Protein AF-A0A2A4NAL4-F1 (afdb_monomer_lite)

Sequence (158 aa):
MKTITISLLFLTVSIGNCQDVITLKNRDEIQAKITEISKHEIRYKKWENLEGAVYVMDKEFVFMIKYQNGTKDVFANQEKTEKAEEKKTQQQTLQEAENKPEPKSVVILDNDMYQQGVKDARKYYKVKPLVLWGTWGSTMLVPPVRYCWFNHSGVYPT

Structure (mmCIF, N/CA/C/O backbone):
data_AF-A0A2A4NAL4-F1
#
_entry.id   AF-A0A2A4NAL4-F1
#
loop_
_atom_site.group_PDB
_atom_site.id
_atom_site.type_symbol
_atom_site.label_atom_id
_atom_site.label_alt_id
_atom_site.label_comp_id
_atom_site.label_asym_id
_atom_site.label_entity_id
_atom_site.label_seq_id
_atom_site.pdbx_PDB_ins_code
_atom_site.Cartn_x
_atom_site.Cartn_y
_atom_site.Cartn_z
_atom_site.occupancy
_atom_site.B_iso_or_equiv
_atom_site.auth_seq_id
_atom_site.auth_comp_id
_atom_site.auth_asym_id
_atom_site.auth_atom_id
_atom_site.pdbx_PDB_model_num
ATOM 1 N N . MET A 1 1 ? 55.480 -3.764 12.268 1.00 54.94 1 MET A N 1
ATOM 2 C CA . MET A 1 1 ? 54.525 -4.386 11.323 1.00 54.94 1 MET A CA 1
ATOM 3 C C . MET A 1 1 ? 53.229 -4.770 12.053 1.00 54.94 1 MET A C 1
ATOM 5 O O . MET A 1 1 ? 52.952 -5.945 12.221 1.00 54.94 1 MET A O 1
ATOM 9 N N . LYS A 1 2 ? 52.466 -3.798 12.578 1.00 56.72 2 LYS A N 1
ATOM 10 C CA . LYS A 1 2 ? 51.226 -4.058 13.354 1.00 56.72 2 LYS A CA 1
ATOM 11 C C . LYS A 1 2 ? 50.016 -3.240 12.875 1.00 56.72 2 LYS A C 1
ATOM 13 O O . LYS A 1 2 ? 48.939 -3.356 13.434 1.00 56.72 2 LYS A O 1
ATOM 18 N N . THR A 1 3 ? 50.186 -2.417 11.842 1.00 56.47 3 THR A N 1
ATOM 19 C CA . THR A 1 3 ? 49.140 -1.525 11.314 1.00 56.47 3 THR A CA 1
ATOM 20 C C . THR A 1 3 ? 48.429 -2.092 10.084 1.00 56.47 3 THR A C 1
ATOM 22 O O . THR A 1 3 ? 47.350 -1.629 9.737 1.00 56.47 3 THR A O 1
ATOM 25 N N . ILE A 1 4 ? 48.988 -3.130 9.452 1.00 63.31 4 ILE A N 1
ATOM 26 C CA . ILE A 1 4 ? 48.433 -3.741 8.231 1.00 63.31 4 ILE A CA 1
ATOM 27 C C . ILE A 1 4 ? 47.234 -4.652 8.556 1.00 63.31 4 ILE A C 1
ATOM 29 O O . ILE A 1 4 ? 46.342 -4.824 7.733 1.00 63.31 4 ILE A O 1
ATOM 33 N N . THR A 1 5 ? 47.142 -5.173 9.782 1.00 61.38 5 THR A N 1
ATOM 34 C CA . THR A 1 5 ? 46.053 -6.070 10.201 1.00 61.38 5 THR A CA 1
ATOM 35 C C . THR A 1 5 ? 44.720 -5.360 10.456 1.00 61.38 5 THR A C 1
ATOM 37 O O . THR A 1 5 ? 43.684 -6.012 10.412 1.00 61.38 5 THR A O 1
ATOM 40 N N . ILE A 1 6 ? 44.706 -4.038 10.668 1.00 61.44 6 ILE A N 1
ATOM 41 C CA . ILE A 1 6 ? 43.465 -3.276 10.923 1.00 61.44 6 ILE A CA 1
ATOM 42 C C . ILE A 1 6 ? 42.744 -2.924 9.606 1.00 61.44 6 ILE A C 1
ATOM 44 O O . ILE A 1 6 ? 41.524 -2.802 9.582 1.00 61.44 6 ILE A O 1
ATOM 48 N N . SER A 1 7 ? 43.475 -2.851 8.487 1.00 57.47 7 SER A N 1
ATOM 49 C CA . SER A 1 7 ? 42.915 -2.541 7.159 1.00 57.47 7 SER A CA 1
ATOM 50 C C . SER A 1 7 ? 42.055 -3.683 6.586 1.00 57.47 7 SER A C 1
ATOM 52 O O . SER A 1 7 ? 41.099 -3.447 5.853 1.00 57.47 7 SER A O 1
ATOM 54 N N . LEU A 1 8 ? 42.334 -4.933 6.973 1.00 59.69 8 LEU A N 1
ATOM 55 C CA . LEU A 1 8 ? 41.620 -6.114 6.469 1.00 59.69 8 LEU A CA 1
ATOM 56 C C . LEU A 1 8 ? 40.264 -6.362 7.164 1.00 59.69 8 LEU A C 1
ATOM 58 O O . LEU A 1 8 ? 39.476 -7.181 6.700 1.00 59.69 8 LEU A O 1
ATOM 62 N N . LEU A 1 9 ? 39.959 -5.642 8.251 1.00 59.72 9 LEU A N 1
ATOM 63 C CA . LEU A 1 9 ? 38.730 -5.834 9.033 1.00 59.72 9 LEU A CA 1
ATOM 64 C C . LEU A 1 9 ? 37.525 -5.031 8.500 1.00 59.72 9 LEU A C 1
ATOM 66 O O . LEU A 1 9 ? 36.404 -5.224 8.959 1.00 59.72 9 LEU A O 1
ATOM 70 N N . PHE A 1 10 ? 37.720 -4.167 7.501 1.00 56.16 10 PHE A N 1
ATOM 71 C CA . PHE A 1 10 ? 36.661 -3.301 6.962 1.00 56.16 10 PHE A CA 1
ATOM 72 C C . PHE A 1 10 ? 35.894 -3.902 5.763 1.00 56.16 10 PHE A C 1
ATOM 74 O O . PHE A 1 10 ? 35.015 -3.254 5.202 1.00 56.16 10 PHE A O 1
ATOM 81 N N . LEU A 1 11 ? 36.209 -5.139 5.351 1.00 60.56 11 LEU A N 1
ATOM 82 C CA . LEU A 1 11 ? 35.755 -5.724 4.078 1.00 60.56 11 LEU A CA 1
ATOM 83 C C . LEU A 1 11 ? 34.571 -6.701 4.195 1.00 60.56 11 LEU A C 1
ATOM 85 O O . LEU A 1 11 ? 34.425 -7.610 3.384 1.00 60.56 11 LEU A O 1
ATOM 89 N N . THR A 1 12 ? 33.709 -6.525 5.193 1.00 62.97 12 THR A N 1
ATOM 90 C CA . THR A 1 12 ? 32.439 -7.267 5.278 1.00 62.97 12 THR A CA 1
ATOM 91 C C . THR A 1 12 ? 31.266 -6.295 5.313 1.00 62.97 12 THR A C 1
ATOM 93 O O . THR A 1 12 ? 30.464 -6.262 6.240 1.00 62.97 12 THR A O 1
ATOM 96 N N . VAL A 1 13 ? 31.163 -5.461 4.275 1.00 65.31 13 VAL A N 1
ATOM 97 C CA . VAL A 1 13 ? 29.914 -4.748 3.992 1.00 65.31 13 VAL A CA 1
ATOM 98 C C . VAL A 1 13 ? 28.908 -5.792 3.523 1.00 65.31 13 VAL A C 1
ATOM 100 O O . VAL A 1 13 ? 28.927 -6.230 2.374 1.00 65.31 13 VAL A O 1
ATOM 103 N N . SER A 1 14 ? 28.052 -6.231 4.442 1.00 64.94 14 SER A N 1
ATOM 104 C CA . SER A 1 14 ? 26.848 -6.988 4.124 1.00 64.94 14 SER A CA 1
ATOM 105 C C . SER A 1 14 ? 26.013 -6.165 3.147 1.00 64.94 14 SER A C 1
ATOM 107 O O . SER A 1 14 ? 25.438 -5.143 3.523 1.00 64.94 14 SER A O 1
ATOM 109 N N . ILE A 1 15 ? 25.962 -6.589 1.884 1.00 67.88 15 ILE A N 1
ATOM 110 C CA . ILE A 1 15 ? 25.092 -5.992 0.870 1.00 67.88 15 ILE A CA 1
ATOM 111 C C . ILE A 1 15 ? 23.664 -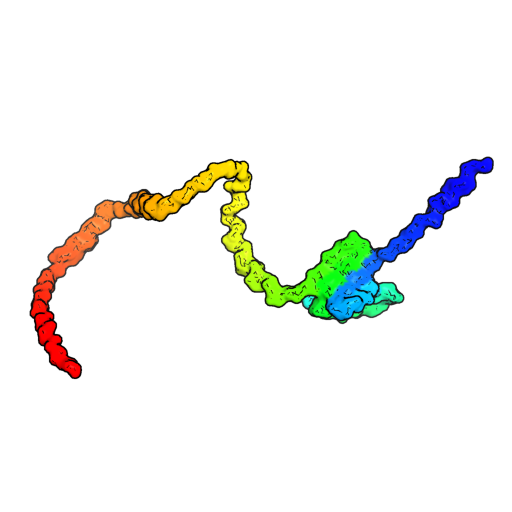6.433 1.208 1.00 67.88 15 ILE A C 1
ATOM 113 O O . ILE A 1 15 ? 23.180 -7.469 0.755 1.00 67.88 15 ILE A O 1
ATOM 117 N N . GLY A 1 16 ? 23.013 -5.686 2.097 1.00 68.25 16 GLY A N 1
ATOM 118 C CA . GLY A 1 16 ? 21.595 -5.849 2.377 1.00 68.25 16 GLY A CA 1
ATOM 119 C C . GLY A 1 16 ? 20.788 -5.342 1.188 1.00 68.25 16 GLY A C 1
ATOM 120 O O . GLY A 1 16 ? 20.872 -4.164 0.849 1.00 68.25 16 GLY A O 1
ATOM 121 N N . ASN A 1 17 ? 20.010 -6.223 0.556 1.00 69.38 17 ASN A N 1
ATOM 122 C CA . ASN A 1 17 ? 19.038 -5.818 -0.457 1.00 69.38 17 ASN A CA 1
ATOM 123 C C . ASN A 1 17 ? 17.975 -4.952 0.216 1.00 69.38 17 ASN A C 1
ATOM 125 O O . ASN A 1 17 ? 17.229 -5.409 1.084 1.00 69.38 17 ASN A O 1
ATOM 129 N N . CYS A 1 18 ? 17.964 -3.684 -0.160 1.00 77.38 18 CYS A N 1
ATOM 130 C CA . CYS A 1 18 ? 17.115 -2.660 0.412 1.00 77.38 18 CYS A CA 1
ATOM 131 C C . CYS A 1 18 ? 16.285 -2.075 -0.737 1.00 77.38 18 CYS A C 1
ATOM 133 O O . CYS A 1 18 ? 16.410 -0.906 -1.082 1.00 77.38 18 CYS A O 1
ATOM 135 N N . GLN A 1 19 ? 15.484 -2.935 -1.364 1.00 90.06 19 GLN A N 1
ATOM 136 C CA . GLN A 1 19 ? 14.476 -2.556 -2.350 1.00 90.06 19 GLN A CA 1
ATOM 137 C C . GLN A 1 19 ? 13.071 -2.758 -1.789 1.00 90.06 19 GLN A C 1
ATOM 139 O O . GLN A 1 19 ? 12.873 -3.546 -0.856 1.00 90.06 19 GLN A O 1
ATOM 144 N N . ASP A 1 20 ? 12.103 -2.067 -2.385 1.00 94.75 20 ASP A N 1
ATOM 145 C CA . ASP A 1 20 ? 10.700 -2.318 -2.098 1.00 94.75 20 ASP A CA 1
ATOM 146 C C . ASP A 1 20 ? 10.255 -3.585 -2.840 1.00 94.75 20 ASP A C 1
ATOM 148 O O . ASP A 1 20 ? 10.704 -3.889 -3.952 1.00 94.75 20 ASP A O 1
ATOM 152 N N . VAL A 1 21 ? 9.355 -4.338 -2.218 1.00 95.50 21 VAL A N 1
ATOM 153 C CA . VAL A 1 21 ? 8.778 -5.555 -2.787 1.00 95.50 21 VAL A CA 1
ATOM 154 C C . VAL A 1 21 ? 7.268 -5.411 -2.784 1.00 95.50 21 VAL A C 1
ATOM 156 O O . VAL A 1 21 ? 6.644 -5.270 -1.731 1.00 95.50 21 VAL A O 1
ATOM 159 N N . ILE A 1 22 ? 6.687 -5.444 -3.977 1.00 96.50 22 ILE A N 1
ATOM 160 C CA . ILE A 1 22 ? 5.243 -5.445 -4.178 1.00 96.50 22 ILE A CA 1
ATOM 161 C C . ILE A 1 22 ? 4.819 -6.903 -4.317 1.00 96.50 22 ILE A C 1
ATOM 163 O O . ILE A 1 22 ? 5.179 -7.565 -5.288 1.00 96.50 22 ILE A O 1
ATOM 167 N N . THR A 1 23 ? 4.063 -7.410 -3.350 1.00 96.00 23 THR A N 1
ATOM 168 C CA . THR A 1 23 ? 3.460 -8.741 -3.412 1.00 96.00 23 THR A CA 1
ATOM 169 C C . THR A 1 23 ? 2.057 -8.617 -3.988 1.00 96.00 23 THR A C 1
ATOM 171 O O . THR A 1 23 ? 1.206 -7.902 -3.452 1.00 96.00 23 THR A O 1
ATOM 174 N N . LEU A 1 24 ? 1.806 -9.328 -5.080 1.00 95.38 24 LEU A N 1
ATOM 175 C CA . LEU A 1 24 ? 0.519 -9.397 -5.758 1.00 95.38 24 LEU A CA 1
ATOM 176 C C . LEU A 1 24 ? -0.404 -10.407 -5.071 1.00 95.38 24 LEU A C 1
ATOM 178 O O . LEU A 1 24 ? 0.046 -11.349 -4.417 1.00 95.38 24 LEU A O 1
ATOM 182 N N . LYS A 1 25 ? -1.716 -10.277 -5.286 1.00 94.00 25 LYS A N 1
ATOM 183 C CA . LYS A 1 25 ? -2.702 -11.272 -4.821 1.00 94.00 25 LYS A CA 1
ATOM 184 C C . LYS A 1 25 ? -2.466 -12.668 -5.411 1.00 94.00 25 LYS A C 1
ATOM 186 O O . LYS A 1 25 ? -2.788 -13.666 -4.772 1.00 94.00 25 LYS A O 1
ATOM 191 N N . ASN A 1 26 ? -1.825 -12.740 -6.577 1.00 94.12 26 ASN A N 1
ATOM 192 C CA . ASN A 1 26 ? -1.430 -13.994 -7.221 1.00 94.12 26 ASN A CA 1
ATOM 193 C C . ASN A 1 26 ? -0.210 -14.669 -6.561 1.00 94.12 26 ASN A C 1
ATOM 195 O O . ASN A 1 26 ? 0.132 -15.783 -6.948 1.00 94.12 26 ASN A O 1
ATOM 199 N N . ARG A 1 27 ? 0.395 -14.038 -5.538 1.00 91.56 27 ARG A N 1
ATOM 200 C CA . ARG A 1 27 ? 1.672 -14.399 -4.883 1.00 91.56 27 ARG A CA 1
ATOM 201 C C . ARG A 1 27 ? 2.928 -14.111 -5.702 1.00 91.56 27 ARG A C 1
ATOM 203 O O . ARG A 1 27 ? 4.020 -14.453 -5.265 1.00 91.56 27 ARG A O 1
ATOM 210 N N . ASP A 1 28 ? 2.779 -13.440 -6.834 1.00 95.50 28 ASP A N 1
ATOM 211 C CA . ASP A 1 28 ? 3.912 -12.916 -7.585 1.00 95.50 28 ASP A CA 1
ATOM 212 C C . ASP A 1 28 ? 4.529 -11.720 -6.848 1.00 95.50 28 ASP A C 1
ATOM 214 O O . ASP A 1 28 ? 3.822 -10.910 -6.241 1.00 95.50 28 ASP A O 1
ATOM 218 N N . GLU A 1 29 ? 5.852 -11.599 -6.908 1.00 94.88 29 GLU A N 1
ATOM 219 C CA . GLU A 1 29 ? 6.599 -10.525 -6.259 1.00 94.88 29 GLU A CA 1
ATOM 220 C C . GLU A 1 29 ? 7.317 -9.670 -7.298 1.00 94.88 29 GLU A C 1
ATOM 222 O O . GLU A 1 29 ? 8.037 -10.172 -8.161 1.00 94.88 29 GLU A O 1
ATOM 227 N N . ILE A 1 30 ? 7.140 -8.356 -7.196 1.00 95.25 30 ILE A N 1
ATOM 228 C CA . ILE A 1 30 ? 7.796 -7.384 -8.062 1.00 95.25 30 ILE A CA 1
ATOM 229 C C . ILE A 1 30 ? 8.763 -6.570 -7.214 1.00 95.25 30 ILE A C 1
ATOM 231 O O . ILE A 1 30 ? 8.356 -5.828 -6.318 1.00 95.25 30 ILE A O 1
ATOM 235 N N . GLN A 1 31 ? 10.052 -6.684 -7.531 1.00 95.12 31 GLN A N 1
ATOM 236 C CA . GLN A 1 31 ? 11.081 -5.821 -6.963 1.00 95.12 31 GLN A CA 1
ATOM 237 C C . GLN A 1 31 ? 11.027 -4.460 -7.650 1.00 95.12 31 GLN A C 1
ATOM 239 O O . GLN A 1 31 ? 11.194 -4.343 -8.871 1.00 95.12 31 GLN A O 1
ATOM 244 N N . ALA A 1 32 ? 10.767 -3.426 -6.865 1.00 95.06 32 ALA A N 1
ATOM 245 C CA . ALA A 1 32 ? 10.483 -2.105 -7.383 1.00 95.06 32 ALA A CA 1
ATOM 246 C C . ALA A 1 32 ? 11.003 -1.007 -6.458 1.00 95.06 32 ALA A C 1
ATOM 248 O O . ALA A 1 32 ? 11.387 -1.238 -5.316 1.00 95.06 32 ALA A O 1
ATOM 249 N N . LYS A 1 33 ? 10.995 0.215 -6.983 1.00 95.00 33 LYS A N 1
ATOM 250 C CA . LYS A 1 33 ? 11.056 1.438 -6.194 1.00 95.00 33 LYS A CA 1
ATOM 251 C C . LYS A 1 33 ? 9.748 2.184 -6.378 1.00 95.00 33 LYS A C 1
ATOM 253 O O . LYS A 1 33 ? 9.400 2.566 -7.502 1.00 95.00 33 LYS A O 1
ATOM 258 N N . ILE A 1 34 ? 9.016 2.371 -5.291 1.00 95.75 34 ILE A N 1
ATOM 259 C CA . ILE A 1 34 ? 7.719 3.042 -5.345 1.00 95.75 34 ILE A CA 1
ATOM 260 C C . ILE A 1 34 ? 7.948 4.548 -5.421 1.00 95.75 34 ILE A C 1
ATOM 262 O O . ILE A 1 34 ? 8.779 5.107 -4.710 1.00 95.75 34 ILE A O 1
ATOM 266 N N . THR A 1 35 ? 7.245 5.201 -6.344 1.00 95.06 35 THR A N 1
ATOM 267 C CA . THR A 1 35 ? 7.329 6.656 -6.531 1.00 95.06 35 THR A CA 1
ATOM 268 C C . THR A 1 35 ? 6.148 7.351 -5.871 1.00 95.06 35 THR A C 1
ATOM 270 O O . THR A 1 35 ? 6.326 8.374 -5.219 1.00 95.06 35 THR A O 1
ATOM 273 N N . GLU A 1 36 ? 4.946 6.793 -6.026 1.00 95.00 36 GLU A N 1
ATOM 274 C CA . GLU A 1 36 ? 3.711 7.395 -5.531 1.00 95.00 36 GLU A CA 1
ATOM 275 C C . GLU A 1 36 ? 2.655 6.318 -5.260 1.00 95.00 36 GLU A C 1
ATOM 277 O O . GLU A 1 36 ? 2.557 5.330 -5.993 1.00 95.00 36 GLU A O 1
ATOM 282 N N . ILE A 1 37 ? 1.850 6.530 -4.217 1.00 95.31 37 ILE A N 1
ATOM 283 C CA . ILE A 1 37 ? 0.699 5.691 -3.876 1.00 95.31 37 ILE A CA 1
ATOM 284 C C . ILE A 1 37 ? -0.530 6.587 -3.829 1.00 95.31 37 ILE A C 1
ATOM 286 O O . ILE A 1 37 ? -0.676 7.421 -2.935 1.00 95.31 37 ILE A O 1
ATOM 290 N N . SER A 1 38 ? -1.423 6.400 -4.791 1.00 94.88 38 SER A N 1
ATOM 291 C CA . SER A 1 38 ? -2.707 7.086 -4.851 1.00 94.88 38 SER A CA 1
ATOM 292 C C . SER A 1 38 ? -3.792 6.235 -4.175 1.00 94.88 38 SER A C 1
ATOM 294 O O . SER A 1 38 ? -3.530 5.186 -3.573 1.00 94.88 38 SER A O 1
ATOM 296 N N . LYS A 1 39 ? -5.051 6.686 -4.234 1.00 91.00 39 LYS A N 1
ATOM 297 C CA . LYS A 1 39 ? -6.180 5.935 -3.658 1.00 91.00 39 LYS A CA 1
ATOM 298 C C . LYS A 1 39 ? -6.393 4.596 -4.369 1.00 91.00 39 LYS A C 1
ATOM 300 O O . LYS A 1 39 ? -6.442 3.573 -3.689 1.00 91.00 39 LYS A O 1
ATOM 305 N N . HIS A 1 40 ? -6.418 4.613 -5.700 1.00 93.06 40 HIS A N 1
ATOM 306 C CA . HIS A 1 40 ? -6.727 3.446 -6.534 1.00 93.06 40 HIS A CA 1
ATOM 307 C C . HIS A 1 40 ? -5.494 2.821 -7.192 1.00 93.06 40 HIS A C 1
ATOM 309 O O . HIS A 1 40 ? -5.474 1.620 -7.429 1.00 93.06 40 HIS A O 1
ATOM 315 N N . GLU A 1 41 ? -4.445 3.608 -7.418 1.00 95.75 41 GLU A N 1
ATOM 316 C CA . GLU A 1 41 ? -3.301 3.225 -8.245 1.00 95.75 41 GLU A CA 1
ATOM 317 C C . GLU A 1 41 ? -1.984 3.367 -7.477 1.00 95.75 41 GLU A C 1
ATOM 319 O O . GLU A 1 41 ? -1.858 4.181 -6.556 1.00 95.75 41 GLU A O 1
ATOM 324 N N . ILE A 1 42 ? -0.984 2.588 -7.877 1.00 96.81 42 ILE A N 1
ATOM 325 C CA . ILE A 1 42 ? 0.384 2.635 -7.366 1.00 96.81 42 ILE A CA 1
ATOM 326 C C . ILE A 1 42 ? 1.329 2.832 -8.547 1.00 96.81 42 ILE A C 1
ATOM 328 O O . ILE A 1 42 ? 1.292 2.087 -9.529 1.00 96.81 42 ILE A O 1
ATOM 332 N N . ARG A 1 43 ? 2.205 3.833 -8.435 1.00 97.38 43 ARG A N 1
ATOM 333 C CA . ARG A 1 43 ? 3.200 4.174 -9.454 1.00 97.38 43 ARG A CA 1
ATOM 334 C C . ARG A 1 43 ? 4.579 3.744 -8.984 1.00 97.38 43 ARG A C 1
ATOM 336 O O . ARG A 1 43 ? 5.047 4.166 -7.922 1.00 97.38 43 ARG A O 1
ATOM 343 N N . TYR A 1 44 ? 5.250 2.921 -9.780 1.00 96.62 44 TYR A N 1
ATOM 344 C CA . TYR A 1 44 ? 6.528 2.324 -9.405 1.00 96.62 44 TYR A CA 1
ATOM 345 C C . TYR A 1 44 ? 7.484 2.199 -10.591 1.00 96.62 44 TYR A C 1
ATOM 347 O O . TYR A 1 44 ? 7.083 2.184 -11.754 1.00 96.62 44 TYR A O 1
ATOM 355 N N . LYS A 1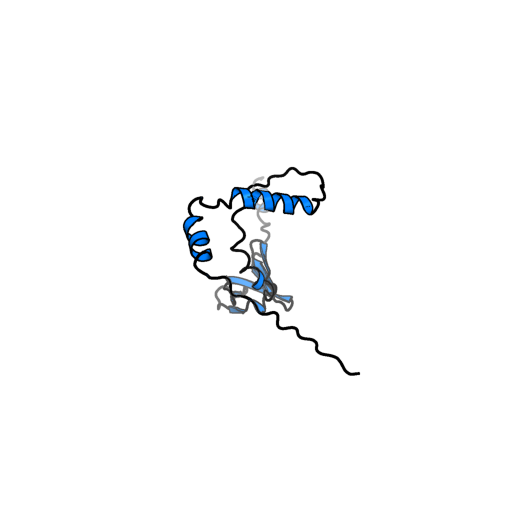 45 ? 8.777 2.079 -10.292 1.00 96.19 45 LYS A N 1
ATOM 356 C CA . LYS A 1 45 ? 9.812 1.720 -11.266 1.00 96.19 45 LYS A CA 1
ATOM 357 C C . LYS A 1 45 ? 10.350 0.331 -10.956 1.00 96.19 45 LYS A C 1
ATOM 359 O O . LYS A 1 45 ? 10.533 -0.006 -9.788 1.00 96.19 45 LYS A O 1
ATOM 364 N N . LYS A 1 46 ? 10.609 -0.477 -11.984 1.00 95.44 46 LYS A N 1
ATOM 365 C CA . LYS A 1 46 ? 11.217 -1.806 -11.807 1.00 95.44 46 LYS A CA 1
ATOM 366 C C . LYS A 1 46 ? 12.646 -1.657 -11.295 1.00 95.44 46 LYS A C 1
ATOM 368 O O . LYS A 1 46 ? 13.375 -0.793 -11.775 1.00 95.44 46 LYS A O 1
ATOM 373 N N . TRP A 1 47 ? 13.053 -2.521 -10.367 1.00 94.12 47 TRP A N 1
ATOM 374 C CA . TRP A 1 47 ? 14.397 -2.473 -9.786 1.00 94.12 47 TRP A CA 1
ATOM 375 C C . TRP A 1 47 ? 15.508 -2.641 -10.833 1.00 94.12 47 TRP A C 1
ATOM 377 O O . TRP A 1 47 ? 16.527 -1.962 -10.773 1.00 94.12 47 TRP A O 1
ATOM 387 N N . GLU A 1 48 ? 15.267 -3.475 -11.846 1.00 92.44 48 GLU A N 1
ATOM 388 C CA . GLU A 1 48 ? 16.190 -3.703 -12.966 1.00 92.44 48 GLU A CA 1
ATOM 389 C C . GLU A 1 48 ? 16.440 -2.448 -13.820 1.00 92.44 48 GLU A C 1
ATOM 391 O O . GLU A 1 48 ? 17.459 -2.366 -14.501 1.00 92.44 48 GLU A O 1
ATOM 396 N N . ASN A 1 49 ? 15.522 -1.470 -13.811 1.00 93.50 49 ASN A N 1
ATOM 397 C CA . ASN A 1 49 ? 15.626 -0.262 -14.627 1.00 93.50 49 ASN A CA 1
ATOM 398 C C . ASN A 1 49 ? 15.017 0.967 -13.926 1.00 93.50 49 ASN A C 1
ATOM 400 O O . ASN A 1 49 ? 13.923 1.429 -14.266 1.00 93.50 49 ASN A O 1
ATOM 404 N N . LEU A 1 50 ? 15.749 1.513 -12.950 1.00 91.38 50 LEU A N 1
ATOM 405 C CA . LEU A 1 50 ? 15.335 2.689 -12.170 1.00 91.38 50 LEU A CA 1
ATOM 406 C C . LEU A 1 50 ? 15.329 4.003 -12.974 1.00 91.38 50 LEU A C 1
ATOM 408 O O . LEU A 1 50 ? 14.580 4.923 -12.640 1.00 91.38 50 LEU A O 1
ATOM 412 N N . GLU A 1 51 ? 16.107 4.089 -14.051 1.00 93.56 51 GLU A N 1
ATOM 413 C CA . GLU A 1 51 ? 16.090 5.226 -14.989 1.00 93.56 51 GLU A CA 1
ATOM 414 C C . GLU A 1 51 ? 15.027 5.061 -16.090 1.00 93.56 51 GLU A C 1
ATOM 416 O O . GLU A 1 51 ? 14.837 5.936 -16.930 1.00 93.56 51 GLU A O 1
ATOM 421 N N . GLY A 1 52 ? 14.295 3.946 -16.075 1.00 92.19 52 GLY A N 1
ATOM 422 C CA . GLY A 1 52 ? 13.274 3.625 -17.057 1.00 92.19 52 GLY A CA 1
ATOM 423 C C . GLY A 1 52 ? 11.917 4.285 -16.812 1.00 92.19 52 GLY A C 1
ATOM 424 O O . GLY A 1 52 ? 11.742 5.191 -15.986 1.00 92.19 52 GLY A O 1
ATOM 425 N N . ALA A 1 53 ? 10.934 3.772 -17.555 1.00 95.06 53 ALA A N 1
ATOM 426 C CA . ALA A 1 53 ? 9.543 4.190 -17.478 1.00 95.06 53 ALA A CA 1
ATOM 427 C C . ALA A 1 53 ? 8.927 3.934 -16.093 1.00 95.06 53 ALA A C 1
ATOM 429 O O . ALA A 1 53 ? 9.289 2.994 -15.380 1.00 95.06 53 ALA A O 1
ATOM 430 N N . VAL A 1 54 ? 7.950 4.772 -15.746 1.00 96.88 54 VAL A N 1
ATOM 431 C CA . VAL A 1 54 ? 7.104 4.587 -14.566 1.00 96.88 54 VAL A CA 1
ATOM 432 C C . VAL A 1 54 ? 5.940 3.685 -14.951 1.00 96.88 54 VAL A C 1
ATOM 434 O O . VAL A 1 54 ? 5.192 3.992 -15.877 1.00 96.88 54 VAL A O 1
ATOM 437 N N . TYR A 1 55 ? 5.796 2.583 -14.228 1.00 96.44 55 TYR A N 1
ATOM 438 C CA . TYR A 1 55 ? 4.685 1.655 -14.361 1.00 96.44 55 TYR A CA 1
ATOM 439 C C . TYR A 1 55 ? 3.567 2.053 -13.402 1.00 96.44 55 TYR A C 1
ATOM 441 O O . TYR A 1 55 ? 3.820 2.603 -12.327 1.00 96.44 55 TYR A O 1
ATOM 449 N N . VAL A 1 56 ? 2.336 1.767 -13.809 1.00 96.88 56 VAL A N 1
ATOM 450 C CA . VAL A 1 56 ? 1.121 2.033 -13.040 1.00 96.88 56 VAL A CA 1
ATOM 451 C C . VAL A 1 56 ? 0.400 0.710 -12.845 1.00 96.88 56 VAL A C 1
ATOM 453 O O . VAL A 1 56 ? 0.322 -0.093 -13.776 1.00 96.88 56 VAL A O 1
ATOM 456 N N . MET A 1 57 ? -0.075 0.467 -11.629 1.00 95.75 57 MET A N 1
ATOM 457 C CA . MET A 1 57 ? -0.815 -0.739 -11.282 1.00 95.75 57 MET A CA 1
ATOM 458 C C . MET A 1 57 ? -1.934 -0.422 -10.304 1.00 95.75 57 MET A C 1
ATOM 460 O O . MET A 1 57 ? -1.733 0.338 -9.355 1.00 95.75 57 MET A O 1
ATOM 464 N N . ASP A 1 58 ? -3.085 -1.058 -10.499 1.00 95.75 58 ASP A N 1
ATOM 465 C CA . ASP A 1 58 ? -4.209 -0.908 -9.587 1.00 95.75 58 ASP A CA 1
ATOM 466 C C . ASP A 1 58 ? -3.919 -1.592 -8.252 1.00 95.75 58 ASP A C 1
ATOM 468 O O . ASP A 1 58 ? -3.451 -2.735 -8.177 1.00 95.75 58 ASP A O 1
ATOM 472 N N . LYS A 1 59 ? -4.269 -0.899 -7.171 1.00 93.81 59 LYS A N 1
ATOM 473 C CA . LYS A 1 59 ? -4.159 -1.391 -5.796 1.00 93.81 59 LYS A CA 1
ATOM 474 C C . LYS A 1 59 ? -4.983 -2.660 -5.576 1.00 93.81 59 LYS A C 1
ATOM 476 O O . LYS A 1 59 ? -4.650 -3.458 -4.709 1.00 93.81 59 LYS A O 1
ATOM 481 N N . GLU A 1 60 ? -6.005 -2.891 -6.397 1.00 92.94 60 GLU A N 1
ATOM 482 C CA . GLU A 1 60 ? -6.821 -4.105 -6.369 1.00 92.94 60 GLU A CA 1
ATOM 483 C C . GLU A 1 60 ? -6.028 -5.383 -6.656 1.00 92.94 60 GLU A C 1
ATOM 485 O O . GLU A 1 60 ? -6.407 -6.443 -6.161 1.00 92.94 60 GLU A O 1
ATOM 490 N N . PHE A 1 61 ? -4.925 -5.318 -7.405 1.00 92.69 61 PHE A N 1
ATOM 491 C CA . PHE A 1 61 ? -4.081 -6.488 -7.682 1.00 92.69 61 PHE A CA 1
ATOM 492 C C . PHE A 1 61 ? -2.967 -6.679 -6.653 1.00 92.69 61 PHE A C 1
ATOM 494 O O . PHE A 1 61 ? -2.377 -7.760 -6.561 1.00 92.69 61 PHE A O 1
ATOM 501 N N . VAL A 1 62 ? -2.692 -5.649 -5.856 1.00 94.88 62 VAL A N 1
ATOM 502 C CA . VAL A 1 62 ? -1.636 -5.655 -4.848 1.00 94.88 62 VAL A CA 1
ATOM 503 C C . VAL A 1 62 ? -2.187 -6.224 -3.545 1.00 94.88 62 VAL A C 1
ATOM 505 O O . VAL A 1 62 ? -3.248 -5.836 -3.070 1.00 94.88 62 VAL A O 1
ATOM 508 N N . PHE A 1 63 ? -1.463 -7.174 -2.960 1.00 94.25 63 PHE A N 1
ATOM 509 C CA . PHE A 1 63 ? -1.779 -7.725 -1.645 1.00 94.25 63 PHE A CA 1
ATOM 510 C C . PHE A 1 63 ? -1.077 -6.939 -0.541 1.00 94.25 63 PHE A C 1
ATOM 512 O O . PHE A 1 63 ? -1.689 -6.557 0.455 1.00 94.25 63 PHE A O 1
ATOM 519 N N . MET A 1 64 ? 0.220 -6.692 -0.716 1.00 94.31 64 MET A N 1
ATOM 520 C CA . MET A 1 64 ? 1.031 -5.989 0.266 1.00 94.31 64 MET A CA 1
ATOM 521 C C . MET A 1 64 ? 2.229 -5.330 -0.405 1.00 94.31 64 MET A C 1
ATOM 523 O O . MET A 1 64 ? 2.794 -5.864 -1.357 1.00 94.31 64 MET A O 1
ATOM 527 N N . ILE A 1 65 ? 2.656 -4.202 0.144 1.00 96.12 65 ILE A N 1
ATOM 528 C CA . ILE A 1 65 ? 3.938 -3.583 -0.166 1.00 96.12 65 ILE A CA 1
ATOM 529 C C . ILE A 1 65 ? 4.835 -3.720 1.054 1.00 96.12 65 ILE A C 1
ATOM 531 O O . ILE A 1 65 ? 4.444 -3.338 2.153 1.00 96.12 65 ILE A O 1
ATOM 535 N N . LYS A 1 66 ? 6.046 -4.241 0.865 1.00 95.00 66 LYS A N 1
ATOM 536 C CA . LYS A 1 66 ? 7.117 -4.206 1.860 1.00 95.00 66 LYS A CA 1
ATOM 537 C C . LYS A 1 66 ? 8.152 -3.182 1.414 1.00 95.00 66 LYS A C 1
ATOM 539 O O . LYS A 1 66 ? 8.803 -3.384 0.395 1.00 95.00 66 LYS A O 1
ATOM 544 N N . TYR A 1 67 ? 8.320 -2.121 2.188 1.00 95.50 67 TYR A N 1
ATOM 545 C CA . TYR A 1 67 ? 9.280 -1.063 1.891 1.00 95.50 67 TYR A CA 1
ATOM 546 C C . TYR A 1 67 ? 10.685 -1.419 2.373 1.00 95.50 67 TYR A C 1
ATOM 548 O O . TYR A 1 67 ? 10.857 -2.249 3.276 1.00 95.50 67 TYR A O 1
ATOM 556 N N . GLN A 1 68 ? 11.699 -0.732 1.842 1.00 91.56 68 GLN A N 1
ATOM 557 C CA . GLN A 1 68 ? 13.084 -0.982 2.253 1.00 91.56 68 GLN A CA 1
ATOM 558 C C . GLN A 1 68 ? 13.359 -0.668 3.738 1.00 91.56 68 GLN A C 1
ATOM 560 O O . GLN A 1 68 ? 14.242 -1.276 4.339 1.00 91.5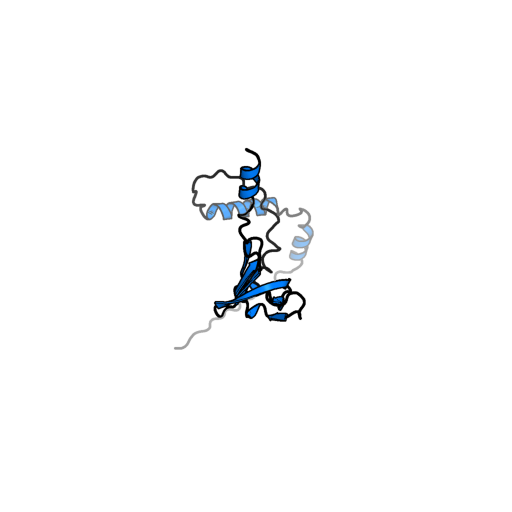6 68 GLN A O 1
ATOM 565 N N . ASN A 1 69 ? 12.576 0.222 4.364 1.00 89.62 69 ASN A N 1
ATOM 566 C CA . ASN A 1 69 ? 12.657 0.507 5.805 1.00 89.62 69 ASN A CA 1
ATOM 567 C C . ASN A 1 69 ? 12.062 -0.610 6.692 1.00 89.62 69 ASN A C 1
ATOM 569 O O . ASN A 1 69 ? 12.142 -0.529 7.915 1.00 89.62 69 ASN A O 1
ATOM 573 N N . GLY A 1 70 ? 11.466 -1.643 6.091 1.00 88.12 70 GLY A N 1
ATOM 574 C CA . GLY A 1 70 ? 10.835 -2.761 6.787 1.00 88.12 70 GLY A CA 1
ATOM 575 C C . GLY A 1 70 ? 9.355 -2.559 7.117 1.00 88.12 70 GLY A C 1
ATOM 576 O O . GLY A 1 70 ? 8.703 -3.530 7.514 1.00 88.12 70 GLY A O 1
ATOM 577 N N . THR A 1 71 ? 8.807 -1.357 6.916 1.00 93.19 71 THR A N 1
ATOM 578 C CA . THR A 1 71 ? 7.369 -1.086 7.036 1.00 93.19 71 THR A CA 1
ATOM 579 C C . THR A 1 71 ? 6.606 -1.845 5.952 1.00 93.19 71 THR A C 1
ATOM 581 O O . THR A 1 71 ? 7.146 -2.148 4.882 1.00 93.19 71 THR A O 1
ATOM 584 N N . LYS A 1 72 ? 5.350 -2.195 6.237 1.00 94.38 72 LYS A N 1
ATOM 585 C CA . LYS A 1 72 ? 4.502 -2.945 5.314 1.00 94.38 72 LYS A CA 1
ATOM 586 C C . LYS A 1 72 ? 3.101 -2.357 5.269 1.00 94.38 72 LYS A C 1
ATOM 588 O O . LYS A 1 72 ? 2.503 -2.172 6.326 1.00 94.38 72 LYS A O 1
ATOM 593 N N . ASP A 1 73 ? 2.578 -2.187 4.063 1.00 93.38 73 ASP A N 1
ATOM 594 C CA . ASP A 1 73 ? 1.195 -1.779 3.826 1.00 93.38 73 ASP A CA 1
ATOM 595 C C . ASP A 1 73 ? 0.427 -2.953 3.237 1.00 93.38 73 ASP A C 1
ATOM 597 O O . ASP A 1 73 ? 0.801 -3.476 2.188 1.00 93.38 73 ASP A O 1
ATOM 601 N N . VAL A 1 74 ? -0.634 -3.386 3.918 1.00 93.50 74 VAL A N 1
ATOM 602 C CA . VAL A 1 74 ? -1.465 -4.519 3.497 1.00 93.50 74 VAL A CA 1
ATOM 603 C C . VAL A 1 74 ? -2.770 -3.992 2.918 1.00 93.50 74 VAL A C 1
ATOM 605 O O . VAL A 1 74 ? -3.548 -3.338 3.612 1.00 93.50 74 VAL A O 1
ATOM 608 N N . PHE A 1 75 ? -3.034 -4.325 1.659 1.00 89.81 75 PHE A N 1
ATOM 609 C CA . PHE A 1 75 ? -4.252 -3.959 0.948 1.00 89.81 75 PHE A CA 1
ATOM 610 C C . PHE A 1 75 ? -5.191 -5.167 0.928 1.00 89.81 75 PHE A C 1
ATOM 612 O O . PHE A 1 75 ? -5.301 -5.911 -0.045 1.00 89.81 75 PHE A O 1
ATOM 619 N N . ALA A 1 76 ? -5.856 -5.405 2.057 1.00 79.88 76 ALA A N 1
ATOM 620 C CA . ALA A 1 76 ? -7.000 -6.310 2.081 1.00 79.88 76 ALA A CA 1
ATOM 621 C C . ALA A 1 76 ? -8.176 -5.641 1.351 1.00 79.88 76 ALA A C 1
ATOM 623 O O . ALA A 1 76 ? -8.315 -4.424 1.438 1.00 79.88 76 ALA A O 1
ATOM 624 N N . ASN A 1 77 ? -9.025 -6.411 0.653 1.00 71.06 77 ASN A N 1
ATOM 625 C CA . ASN A 1 77 ? -10.235 -5.878 0.009 1.00 71.06 77 ASN A CA 1
ATOM 626 C C . ASN A 1 77 ? -11.042 -5.062 1.035 1.00 71.06 77 ASN A C 1
ATOM 628 O O . ASN A 1 77 ? -11.686 -5.624 1.922 1.00 71.06 77 ASN A O 1
ATOM 632 N N . GLN A 1 78 ? -10.999 -3.733 0.914 1.00 59.75 78 GLN A N 1
ATOM 633 C CA . GLN A 1 78 ? -11.692 -2.804 1.807 1.00 59.75 78 GLN A CA 1
ATOM 634 C C . GLN A 1 78 ? -13.191 -2.696 1.501 1.00 59.75 78 GLN A C 1
ATOM 636 O O . GLN A 1 78 ? -13.875 -1.876 2.110 1.00 59.75 78 GLN A O 1
ATOM 641 N N . GLU A 1 79 ? -13.740 -3.599 0.677 1.00 59.03 79 GLU A N 1
ATOM 642 C CA . GLU A 1 79 ? -15.183 -3.739 0.433 1.00 59.03 79 GLU A CA 1
ATOM 643 C C . GLU A 1 79 ? -16.013 -3.865 1.726 1.00 59.03 79 GLU A C 1
ATOM 645 O O . GLU A 1 79 ? -17.229 -3.684 1.704 1.00 59.03 79 GLU A O 1
ATOM 650 N N . LYS A 1 80 ? -15.379 -4.139 2.877 1.00 55.19 80 LYS A N 1
ATOM 651 C CA . LYS A 1 80 ? -16.059 -4.245 4.171 1.00 55.19 80 LYS A CA 1
ATOM 652 C C . LYS A 1 80 ? -15.752 -3.163 5.207 1.00 55.19 80 LYS A C 1
ATOM 654 O O . LYS A 1 80 ? -16.402 -3.181 6.250 1.00 55.19 80 LYS A O 1
ATOM 659 N N . THR A 1 81 ? -14.841 -2.224 4.954 1.00 54.69 81 THR A N 1
ATOM 660 C CA . THR A 1 81 ? -14.418 -1.271 6.003 1.00 54.69 81 THR A CA 1
ATOM 661 C C . THR A 1 81 ? -14.911 0.155 5.761 1.00 54.69 81 THR A C 1
ATOM 663 O O . THR A 1 81 ? -15.136 0.888 6.720 1.00 54.69 81 THR A O 1
ATOM 666 N N . GLU A 1 82 ? -15.250 0.530 4.527 1.00 55.81 82 GLU A N 1
ATOM 667 C CA . GLU A 1 82 ? -15.710 1.899 4.231 1.00 55.81 82 GLU A CA 1
ATOM 668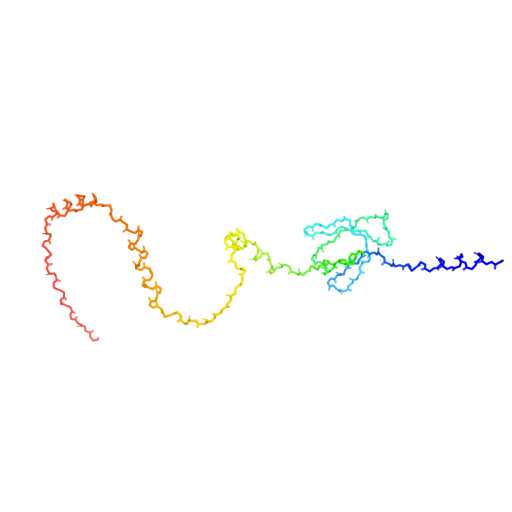 C C . GLU A 1 82 ? -17.177 2.176 4.624 1.00 55.81 82 GLU A C 1
ATOM 670 O O . GLU A 1 82 ? -17.601 3.325 4.665 1.00 55.81 82 GLU A O 1
ATOM 675 N N . LYS A 1 83 ? -17.945 1.160 5.055 1.00 50.84 83 LYS A N 1
ATOM 676 C CA . LYS A 1 83 ? -19.217 1.371 5.786 1.00 50.84 83 LYS A CA 1
ATOM 677 C C . LYS A 1 83 ? -19.052 1.526 7.304 1.00 50.84 83 LYS A C 1
ATOM 679 O O . LYS A 1 83 ? -20.050 1.719 7.998 1.00 50.84 83 LYS A O 1
ATOM 684 N N . ALA A 1 84 ? -17.831 1.439 7.834 1.00 54.56 84 ALA A N 1
ATOM 685 C CA . ALA A 1 84 ? -17.577 1.525 9.273 1.00 54.56 84 ALA A CA 1
ATOM 686 C C . ALA A 1 84 ? -16.999 2.877 9.735 1.00 54.56 84 ALA A C 1
ATOM 688 O O . ALA A 1 84 ? -16.984 3.127 10.941 1.00 54.56 84 ALA A O 1
ATOM 689 N N . GLU A 1 85 ? -16.580 3.767 8.826 1.00 57.19 85 GLU A N 1
ATOM 690 C CA . GLU A 1 85 ? -15.887 5.015 9.205 1.00 57.19 85 GLU A CA 1
ATOM 691 C C . GLU A 1 85 ? -16.694 6.314 9.017 1.00 57.19 85 GLU A C 1
ATOM 693 O O . GLU A 1 85 ? -16.371 7.303 9.665 1.00 57.19 85 GLU A O 1
ATOM 698 N N . GLU A 1 86 ? -17.855 6.303 8.349 1.00 50.28 86 GLU A N 1
ATOM 699 C CA . GLU A 1 86 ? -18.841 7.408 8.445 1.00 50.28 86 GLU A CA 1
ATOM 700 C C . GLU A 1 86 ? -19.793 7.297 9.657 1.00 50.28 86 GLU A C 1
ATOM 702 O O . GLU A 1 86 ? -20.715 8.094 9.823 1.00 50.28 86 GLU A O 1
ATOM 707 N N . LYS A 1 87 ? -19.550 6.350 10.574 1.00 49.47 87 LYS A N 1
ATOM 708 C CA . LYS A 1 87 ? -20.224 6.297 11.887 1.00 49.47 87 LYS A CA 1
ATOM 709 C C . LYS A 1 87 ? -19.324 6.639 13.078 1.00 49.47 87 LYS A C 1
ATOM 711 O O . LYS A 1 87 ? -19.746 6.431 14.213 1.00 49.47 87 LYS A O 1
ATOM 716 N N . LYS A 1 88 ? -18.118 7.185 12.866 1.00 46.47 88 LYS A N 1
ATOM 717 C CA . LYS A 1 88 ? -17.189 7.493 13.974 1.00 46.47 88 LYS A CA 1
ATOM 718 C C . LYS A 1 88 ? -16.939 8.972 14.295 1.00 46.47 88 LYS A C 1
ATOM 720 O O . LYS A 1 88 ? -16.300 9.239 15.305 1.00 46.47 88 LYS A O 1
ATOM 725 N N . THR A 1 89 ? -17.556 9.930 13.599 1.00 45.12 89 THR A N 1
ATOM 726 C CA . THR A 1 89 ? -17.412 11.375 13.925 1.00 45.12 89 THR A CA 1
ATOM 727 C C . THR A 1 89 ? -18.567 11.964 14.758 1.00 45.12 89 THR A C 1
ATOM 729 O O . THR A 1 89 ? -18.772 13.170 14.776 1.00 45.12 89 THR A O 1
ATOM 732 N N . GLN A 1 90 ? -19.315 11.155 15.517 1.00 51.84 90 GLN A N 1
ATOM 733 C CA . GLN A 1 90 ? -20.225 11.679 16.562 1.00 51.84 90 GLN A CA 1
ATOM 734 C C . GLN A 1 90 ? -19.995 11.095 17.965 1.00 51.84 90 GLN A C 1
ATOM 736 O O . GLN A 1 90 ? -20.829 11.285 18.842 1.00 51.84 90 GLN A O 1
ATOM 741 N N . GLN A 1 91 ? -18.879 10.406 18.227 1.00 53.53 91 GLN A N 1
ATOM 742 C CA . GLN A 1 91 ? -18.676 9.749 19.533 1.00 53.53 91 GLN A CA 1
ATOM 743 C C . GLN A 1 91 ? -17.368 10.101 20.254 1.00 53.53 91 GLN A C 1
ATOM 745 O O . GLN A 1 91 ? -16.984 9.414 21.192 1.00 53.53 91 GLN A O 1
ATOM 750 N N . GLN A 1 92 ? -16.713 11.208 19.898 1.00 51.41 92 GLN A N 1
ATOM 751 C CA . GLN A 1 92 ? -15.590 11.750 20.677 1.00 51.41 92 GLN A CA 1
ATOM 752 C C . GLN A 1 92 ? -15.859 13.192 21.118 1.00 51.41 92 GLN A C 1
ATOM 754 O O . GLN A 1 92 ? -15.173 14.146 20.774 1.00 51.41 92 GLN A O 1
ATOM 759 N N . THR A 1 93 ? -16.897 13.346 21.929 1.00 43.50 93 THR A N 1
ATOM 760 C CA . THR A 1 93 ? -16.900 14.277 23.061 1.00 43.50 93 THR A CA 1
ATOM 761 C C . THR A 1 93 ? -17.557 13.494 24.198 1.00 43.50 93 THR A C 1
ATOM 763 O O . THR A 1 93 ? -18.591 12.880 23.962 1.00 43.50 93 THR A O 1
ATOM 766 N N . LEU A 1 94 ? -16.964 13.490 25.398 1.00 54.69 94 LEU A N 1
ATOM 767 C CA . LEU A 1 94 ? -17.362 12.731 26.606 1.00 54.69 94 LEU A CA 1
ATOM 768 C C . LEU A 1 94 ? -16.722 11.345 26.827 1.00 54.69 94 LEU A C 1
ATOM 770 O O . LEU A 1 94 ? -17.385 10.457 27.347 1.00 54.69 94 LEU A O 1
ATOM 774 N N . GLN A 1 95 ? -15.434 11.152 26.537 1.00 49.78 95 GLN A N 1
ATOM 775 C CA . GLN A 1 95 ? -14.656 10.098 27.214 1.00 49.78 95 GLN A CA 1
ATOM 776 C C . GLN A 1 95 ? -13.262 10.607 27.582 1.00 49.78 95 GLN A C 1
ATOM 778 O O . GLN A 1 95 ? -12.244 10.142 27.088 1.00 49.78 95 GLN A O 1
ATOM 783 N N . GLU A 1 96 ? -13.245 11.580 28.485 1.00 52.31 96 GLU A N 1
ATOM 784 C CA . GLU A 1 96 ? -12.118 11.808 29.383 1.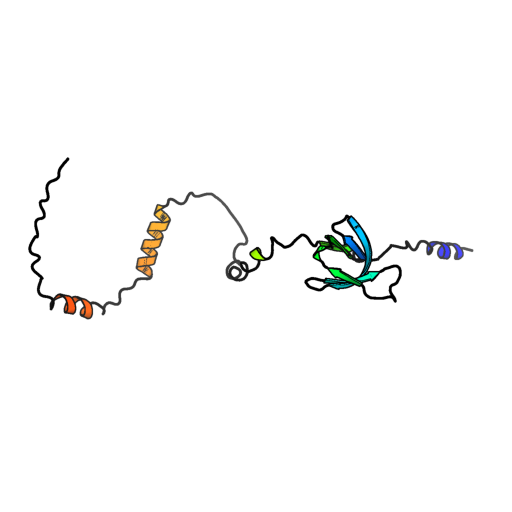00 52.31 96 GLU A CA 1
ATOM 785 C C . GLU A 1 96 ? -12.681 11.911 30.798 1.00 52.31 96 GLU A C 1
ATOM 787 O O . GLU A 1 96 ? -12.969 13.000 31.276 1.00 52.31 96 GLU A O 1
ATOM 792 N N . ALA A 1 97 ? -12.965 10.762 31.414 1.00 49.97 97 ALA A N 1
ATOM 793 C CA . ALA A 1 97 ? -13.114 10.614 32.866 1.00 49.97 97 ALA A CA 1
ATOM 794 C C . ALA A 1 97 ? -13.350 9.140 33.236 1.00 49.97 97 ALA A C 1
ATOM 796 O O . ALA A 1 97 ? -14.309 8.810 33.922 1.00 49.97 97 ALA A O 1
ATOM 797 N N . GLU A 1 98 ? -12.488 8.229 32.789 1.00 47.59 98 GLU A N 1
ATOM 798 C CA . GLU A 1 98 ? -12.419 6.915 33.432 1.00 47.59 98 GLU A CA 1
ATOM 799 C C . GLU A 1 98 ? -10.971 6.425 33.461 1.00 47.59 98 GLU A C 1
ATOM 801 O O . GLU A 1 98 ? -10.545 5.578 32.684 1.00 47.59 98 GLU A O 1
ATOM 806 N N . ASN A 1 99 ? -10.188 6.987 34.386 1.00 50.59 99 ASN A N 1
ATOM 807 C CA . ASN A 1 99 ? -9.116 6.215 34.995 1.00 50.59 99 ASN A CA 1
ATOM 808 C C . ASN A 1 99 ? -9.721 5.532 36.235 1.00 50.59 99 ASN A C 1
ATOM 810 O O . ASN A 1 99 ? -10.080 6.184 37.213 1.00 50.59 99 ASN A O 1
ATOM 814 N N . LYS A 1 100 ? -9.918 4.223 36.078 1.00 54.12 100 LYS A N 1
ATOM 815 C CA . LYS A 1 100 ? -10.369 3.159 36.995 1.00 54.12 100 LYS A CA 1
ATOM 816 C C . LYS A 1 100 ? -10.009 3.392 38.493 1.00 54.12 100 LYS A C 1
ATOM 818 O O . LYS A 1 100 ? -8.908 3.869 38.764 1.00 54.12 100 LYS A O 1
ATOM 823 N N . PRO A 1 101 ? -10.875 3.032 39.481 1.00 44.81 101 PRO A N 1
ATOM 824 C CA . PRO A 1 101 ? -11.028 1.637 39.938 1.00 44.81 101 PRO A CA 1
ATOM 825 C C . PRO A 1 101 ? -12.472 1.133 40.172 1.00 44.81 101 PRO A C 1
ATOM 827 O O . PRO A 1 101 ? -13.252 1.726 40.907 1.00 44.81 101 PRO A O 1
ATOM 830 N N . GLU A 1 102 ? -12.772 -0.043 39.604 1.00 61.00 102 GLU A N 1
ATOM 831 C CA . GLU A 1 102 ? -13.834 -0.997 40.010 1.00 61.00 102 GLU A CA 1
ATOM 832 C C . GLU A 1 102 ? -13.707 -1.366 41.513 1.00 61.00 102 GLU A C 1
ATOM 834 O O . GLU A 1 102 ? -12.566 -1.350 41.988 1.00 61.00 102 GLU A O 1
ATOM 839 N N . PRO A 1 103 ? -14.757 -1.809 42.269 1.00 57.88 103 PRO A N 1
ATOM 840 C CA . PRO A 1 103 ? -15.583 -2.964 41.865 1.00 57.88 103 PRO A CA 1
ATOM 841 C C . PRO A 1 103 ? -17.010 -3.129 42.472 1.00 57.88 103 PRO A C 1
ATOM 843 O O . PRO A 1 103 ? -17.403 -2.473 43.430 1.00 57.88 103 PRO A O 1
ATOM 846 N N . LYS A 1 104 ? -17.685 -4.186 41.983 1.00 39.22 104 LYS A N 1
ATOM 847 C CA . LYS A 1 104 ? -18.788 -4.983 42.581 1.00 39.22 104 LYS A CA 1
ATOM 848 C C . LYS A 1 104 ? -20.212 -4.676 42.102 1.00 39.22 104 LYS A C 1
ATOM 850 O O . LYS A 1 104 ? -20.927 -3.849 42.649 1.00 39.22 104 LYS A O 1
ATOM 855 N N . SER A 1 105 ? -20.597 -5.479 41.108 1.00 58.47 105 SER A N 1
ATOM 856 C CA . SER A 1 105 ? -21.924 -6.055 40.851 1.00 58.47 105 SER A CA 1
ATOM 857 C C . SER A 1 105 ? -23.048 -5.620 41.798 1.00 58.47 105 SER A C 1
ATOM 859 O O . SER A 1 105 ? -23.191 -6.175 42.890 1.00 58.47 105 SER A O 1
ATOM 861 N N . VAL A 1 106 ? -23.920 -4.728 41.338 1.00 51.72 106 VAL A N 1
ATOM 862 C CA . VAL A 1 106 ? -25.271 -4.624 41.889 1.00 51.72 106 VAL A CA 1
ATOM 863 C C . VAL A 1 106 ? -26.236 -4.640 40.719 1.00 51.72 106 VAL A C 1
ATOM 865 O O . VAL A 1 106 ? -26.236 -3.754 39.870 1.00 51.72 106 VAL A O 1
ATOM 868 N N . VAL A 1 107 ? -27.005 -5.721 40.660 1.00 56.12 107 VAL A N 1
ATOM 869 C CA . VAL A 1 107 ? -28.184 -5.882 39.815 1.00 56.12 107 VAL A CA 1
ATOM 870 C C . VAL A 1 107 ? -29.114 -4.708 40.124 1.00 56.12 107 VAL A C 1
ATOM 872 O O . VAL A 1 107 ? -29.668 -4.647 41.219 1.00 56.12 107 VAL A O 1
ATOM 875 N N . ILE A 1 108 ? -29.224 -3.742 39.210 1.00 52.41 108 ILE A N 1
ATOM 876 C CA . ILE A 1 108 ? -30.112 -2.592 39.404 1.00 52.41 108 ILE A CA 1
ATOM 877 C C . ILE A 1 108 ? -31.535 -3.078 39.133 1.00 52.41 108 ILE A C 1
ATOM 879 O O . ILE A 1 108 ? -31.868 -3.485 38.024 1.00 52.41 108 ILE A O 1
ATOM 883 N N . LEU A 1 109 ? -32.341 -3.093 40.191 1.00 61.19 109 LEU A N 1
ATOM 884 C CA . LEU A 1 109 ? -33.761 -3.414 40.167 1.00 61.19 109 LEU A CA 1
ATOM 885 C C . LEU A 1 109 ? -34.465 -2.374 39.276 1.00 61.19 109 LEU A C 1
ATOM 887 O O . LEU A 1 109 ? -34.313 -1.179 39.523 1.00 61.19 109 LEU A O 1
ATOM 891 N N . ASP A 1 110 ? -35.256 -2.801 38.283 1.00 58.94 110 ASP A N 1
ATOM 892 C CA . ASP A 1 110 ? -35.946 -1.929 37.302 1.00 58.94 110 ASP A CA 1
ATOM 893 C C . ASP A 1 110 ? -36.693 -0.728 37.924 1.00 58.94 110 ASP A C 1
ATOM 895 O O . ASP A 1 110 ? -36.896 0.312 37.291 1.00 58.94 110 ASP A O 1
ATOM 899 N N . ASN A 1 111 ? -37.070 -0.843 39.200 1.00 61.91 111 ASN A N 1
ATOM 900 C CA . ASN A 1 111 ? -37.712 0.214 39.970 1.00 61.91 111 ASN A CA 1
ATOM 901 C C . ASN A 1 111 ? -36.846 1.470 40.161 1.00 61.91 111 ASN A C 1
ATOM 903 O O . ASN A 1 111 ? -37.404 2.567 40.197 1.00 61.91 111 ASN A O 1
ATOM 907 N N . ASP A 1 112 ? -35.520 1.365 40.249 1.00 71.50 112 ASP A N 1
ATOM 908 C CA . ASP A 1 112 ? -34.666 2.519 40.571 1.00 71.50 112 ASP A CA 1
ATOM 909 C C . ASP A 1 112 ? -34.651 3.551 39.436 1.00 71.50 112 ASP A C 1
ATOM 911 O O . ASP A 1 112 ? -34.729 4.760 39.678 1.00 71.50 112 ASP A O 1
ATOM 915 N N . MET A 1 113 ? -34.678 3.075 38.189 1.00 67.81 113 MET A N 1
ATOM 916 C CA . MET A 1 113 ? -34.717 3.923 36.998 1.00 67.81 113 MET A CA 1
ATOM 917 C C . MET A 1 113 ? -36.059 4.659 36.868 1.00 67.81 113 MET A C 1
ATOM 919 O O . MET A 1 113 ? -36.093 5.846 36.533 1.00 67.81 113 MET A O 1
ATOM 923 N N . TYR A 1 114 ? -37.168 3.995 37.214 1.00 79.00 114 TYR A N 1
ATOM 924 C CA . TYR A 1 114 ? -38.492 4.620 37.235 1.00 79.00 114 TYR A CA 1
ATOM 925 C C . TYR A 1 114 ? -38.581 5.717 38.306 1.00 79.00 114 TYR A C 1
ATOM 927 O O . TYR A 1 114 ? -39.038 6.831 38.036 1.00 79.00 114 TYR A O 1
ATOM 935 N N . GLN A 1 115 ? -38.081 5.444 39.516 1.00 81.75 115 GLN A N 1
ATOM 936 C CA . GLN A 1 115 ? -38.083 6.426 40.604 1.00 81.75 115 GLN A CA 1
ATOM 937 C C . GLN A 1 115 ? -37.179 7.628 40.304 1.00 81.75 115 GLN A C 1
ATOM 939 O O . GLN A 1 115 ? -37.505 8.760 40.678 1.00 81.75 115 GLN A O 1
ATOM 944 N N . GLN A 1 116 ? -36.061 7.406 39.612 1.00 85.44 116 GLN A N 1
ATOM 945 C CA . GLN A 1 116 ? -35.178 8.475 39.163 1.00 85.44 116 GLN A CA 1
ATOM 946 C C . GLN A 1 116 ? -35.857 9.361 38.110 1.00 85.44 116 GLN A C 1
ATOM 948 O O . GLN A 1 116 ? -35.872 10.583 38.270 1.00 85.44 116 GLN A O 1
ATOM 953 N N . GLY A 1 117 ? -36.542 8.762 37.130 1.00 84.44 117 GLY A N 1
ATOM 954 C CA . GLY A 1 117 ? -37.309 9.501 36.124 1.00 84.44 117 GLY A CA 1
ATOM 955 C C . GLY A 1 117 ? -38.394 10.405 36.725 1.00 84.44 117 GLY A C 1
ATOM 956 O O . GLY A 1 117 ? -38.533 11.564 36.331 1.00 84.44 117 GLY A O 1
ATOM 957 N N . VAL A 1 118 ? -39.120 9.931 37.746 1.00 83.06 118 VAL A N 1
ATOM 958 C CA . VAL A 1 118 ? -40.147 10.734 38.442 1.00 83.06 118 VAL A CA 1
ATOM 959 C C . VAL A 1 118 ? -39.533 11.921 39.199 1.00 83.06 118 VAL A C 1
ATOM 961 O O . VAL A 1 118 ? -40.109 13.016 39.229 1.00 83.06 118 VAL A O 1
ATOM 964 N N . LYS A 1 119 ? -38.364 11.731 39.825 1.00 86.19 119 LYS A N 1
ATOM 965 C CA . LYS A 1 119 ? -37.652 12.805 40.539 1.00 86.19 119 LYS A CA 1
ATOM 966 C C . LYS A 1 119 ? -37.154 13.879 39.575 1.00 86.19 119 LYS A C 1
ATOM 968 O O . LYS A 1 119 ? -37.347 15.065 39.853 1.00 86.19 119 LYS A O 1
ATOM 973 N N . ASP A 1 120 ? -36.597 13.475 38.438 1.00 85.94 120 ASP A N 1
ATOM 974 C CA . ASP A 1 120 ? -36.125 14.403 37.413 1.00 85.94 120 ASP A CA 1
ATOM 975 C C . ASP A 1 120 ? -37.286 15.181 36.786 1.00 85.94 120 ASP A C 1
ATOM 977 O O . ASP A 1 120 ? -37.231 16.411 36.716 1.00 85.94 120 ASP A O 1
ATOM 981 N N . ALA A 1 121 ? -38.400 14.521 36.456 1.00 83.12 121 ALA A N 1
ATOM 982 C CA . ALA A 1 121 ? -39.586 15.200 35.931 1.00 83.12 121 ALA A CA 1
ATOM 983 C C . ALA A 1 121 ? -40.084 16.309 36.876 1.00 83.12 121 ALA A C 1
ATOM 985 O O . ALA A 1 121 ? -40.345 17.426 36.431 1.00 83.12 121 ALA A O 1
ATOM 986 N N . ARG A 1 122 ? -40.135 16.059 38.194 1.00 80.50 122 ARG A N 1
ATOM 987 C CA . ARG A 1 122 ? -40.506 17.099 39.174 1.00 80.50 122 ARG A CA 1
ATOM 988 C C . ARG A 1 122 ? -39.494 18.237 39.270 1.00 80.50 122 ARG A C 1
ATOM 990 O O . ARG A 1 122 ? -39.885 19.373 39.529 1.00 80.50 122 ARG A O 1
ATOM 997 N N . LYS A 1 123 ? -38.203 17.952 39.092 1.00 82.69 123 LYS A N 1
ATOM 998 C CA . LYS A 1 123 ? -37.138 18.957 39.180 1.00 82.69 123 LYS A CA 1
ATOM 999 C C . LYS A 1 123 ? -37.157 19.916 37.987 1.00 82.69 123 LYS A C 1
ATOM 1001 O O . LYS A 1 123 ? -36.945 21.117 38.175 1.00 82.69 123 LYS A O 1
ATOM 1006 N N . TYR A 1 124 ? -37.422 19.399 36.786 1.00 75.12 124 TYR A N 1
ATOM 1007 C CA . TYR A 1 124 ? -37.325 20.159 35.536 1.00 75.12 124 TYR A CA 1
ATOM 1008 C C . TYR A 1 124 ? -38.673 20.679 35.014 1.00 75.12 124 TYR A C 1
ATOM 1010 O O . TYR A 1 124 ? -38.704 21.718 34.353 1.00 75.12 124 TYR A O 1
ATOM 1018 N N . TYR A 1 125 ? -39.797 20.046 35.360 1.00 74.12 125 TYR A N 1
ATOM 1019 C CA . TYR A 1 125 ? -41.128 20.504 34.959 1.00 74.12 125 TYR A CA 1
ATOM 1020 C C . TYR A 1 125 ? -41.716 21.478 35.991 1.00 74.12 125 TYR A C 1
ATOM 1022 O O . TYR A 1 125 ? -42.528 21.122 36.845 1.00 74.12 125 TYR A O 1
ATOM 1030 N N . LYS A 1 126 ? -41.297 22.746 35.925 1.00 68.06 126 LYS A N 1
ATOM 1031 C CA . LYS A 1 126 ? -41.919 23.831 36.699 1.00 68.06 126 LYS A CA 1
ATOM 1032 C C . LYS A 1 126 ? -43.085 24.418 35.909 1.00 68.06 126 LYS A C 1
ATOM 1034 O O . LYS A 1 126 ? -42.882 25.158 34.947 1.00 68.06 126 LYS A O 1
ATOM 1039 N N . VAL A 1 127 ? -44.311 24.129 36.335 1.00 59.00 127 VAL A N 1
ATOM 1040 C CA . VAL A 1 127 ? -45.490 24.864 35.862 1.00 59.00 127 VAL A CA 1
ATOM 1041 C C . VAL A 1 127 ? -45.364 26.332 36.281 1.00 59.00 127 VAL A C 1
ATOM 1043 O O . VAL A 1 127 ? -45.199 26.644 37.460 1.00 59.00 127 VAL A O 1
ATOM 1046 N N . LYS A 1 128 ? -45.400 27.258 35.316 1.00 59.22 128 LYS A N 1
ATOM 1047 C CA . LYS A 1 128 ? -45.459 28.696 35.613 1.00 59.22 128 LYS A CA 1
ATOM 1048 C C . LYS A 1 128 ? -46.815 28.973 36.289 1.00 59.22 128 LYS A C 1
ATOM 1050 O O . LYS A 1 128 ? -47.835 28.627 35.691 1.00 59.22 128 LYS A O 1
ATOM 1055 N N . PRO A 1 129 ? -46.877 29.618 37.470 1.00 57.53 129 PRO A N 1
ATOM 1056 C CA . PRO A 1 129 ? -48.133 29.797 38.217 1.00 57.53 129 PRO A CA 1
ATOM 1057 C C . PRO A 1 129 ? -49.195 30.630 37.474 1.00 57.53 129 PRO A C 1
ATOM 1059 O O . PRO A 1 129 ? -50.359 30.634 37.854 1.00 57.53 129 PRO A O 1
ATOM 1062 N N . LEU A 1 130 ? -48.819 31.314 36.390 1.00 55.66 130 LEU A N 1
ATOM 1063 C CA . LEU A 1 130 ? -49.686 32.218 35.631 1.00 55.66 130 LEU A CA 1
ATOM 1064 C C . LEU A 1 130 ? -50.417 31.579 34.435 1.00 55.66 130 LEU A C 1
ATOM 1066 O O . LEU A 1 130 ? -51.189 32.266 33.776 1.00 55.66 130 LEU A O 1
ATOM 1070 N N . VAL A 1 131 ? -50.258 30.275 34.174 1.00 56.06 131 VAL A N 1
ATOM 1071 C CA . VAL A 1 131 ? -51.015 29.553 33.118 1.00 56.06 131 VAL A CA 1
ATOM 1072 C C . VAL A 1 131 ? -52.384 29.055 33.630 1.00 56.06 131 VAL A C 1
ATOM 1074 O O . VAL A 1 131 ? -53.028 28.225 33.003 1.00 56.06 131 VAL A O 1
ATOM 1077 N N . LEU A 1 132 ? -52.871 29.556 34.773 1.00 53.62 132 LEU A N 1
ATOM 1078 C CA . LEU A 1 132 ? -54.192 29.179 35.299 1.00 53.62 132 LEU A CA 1
ATOM 1079 C C . LEU A 1 132 ? -55.359 30.002 34.726 1.00 53.62 132 LEU A C 1
ATOM 1081 O O . LEU A 1 132 ? -56.471 29.487 34.645 1.00 53.62 132 LEU A O 1
ATOM 1085 N N . TRP A 1 133 ? -55.135 31.245 34.290 1.00 47.81 133 TRP A N 1
ATOM 1086 C CA . TRP A 1 133 ? -56.229 32.112 33.821 1.00 47.81 133 TRP A CA 1
ATOM 1087 C C . TRP A 1 133 ? -56.683 31.809 32.387 1.00 47.81 133 TRP A C 1
ATOM 1089 O O . TRP A 1 133 ? -57.839 32.049 32.050 1.00 47.81 133 TRP A O 1
ATOM 1099 N N . GLY A 1 134 ? -55.807 31.242 31.551 1.00 57.0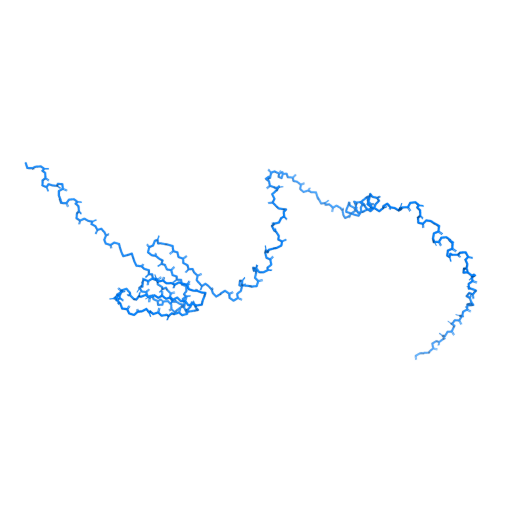3 134 GLY A N 1
ATOM 1100 C CA . GLY A 1 134 ? -56.140 30.912 30.160 1.00 57.03 134 GLY A CA 1
ATOM 1101 C C . GLY A 1 134 ? -57.021 29.669 30.027 1.00 57.03 134 GLY A C 1
ATOM 1102 O O . GLY A 1 134 ? -57.952 29.648 29.227 1.00 57.03 134 GLY A O 1
ATOM 1103 N N . THR A 1 135 ? -56.763 28.642 30.842 1.00 58.16 135 THR A N 1
ATOM 1104 C CA . THR A 1 135 ? -57.443 27.346 30.713 1.00 58.16 135 THR A CA 1
ATOM 1105 C C . THR A 1 135 ? -58.777 27.311 31.454 1.00 58.16 135 THR A C 1
ATOM 1107 O O . THR A 1 135 ? -59.741 26.791 30.911 1.00 58.16 135 THR A O 1
ATOM 1110 N N . TRP A 1 136 ? -58.890 27.905 32.649 1.00 51.38 136 TRP A N 1
ATOM 1111 C CA . TRP A 1 136 ? -60.164 27.925 33.388 1.00 51.38 136 TRP A CA 1
ATOM 1112 C C . TRP A 1 136 ? -61.225 28.825 32.729 1.00 51.38 136 TRP A C 1
ATOM 1114 O O . TRP A 1 136 ? -62.405 28.476 32.736 1.00 51.38 136 TRP A O 1
ATOM 1124 N N . GLY A 1 137 ? -60.822 29.940 32.104 1.00 50.22 137 GLY A N 1
ATOM 1125 C CA . GLY A 1 137 ? -61.740 30.827 31.375 1.00 50.22 137 GLY A CA 1
ATOM 1126 C C . GLY A 1 137 ? -62.344 30.184 30.122 1.00 50.22 137 GLY A C 1
ATOM 1127 O O . GLY A 1 137 ? -63.517 30.398 29.820 1.00 50.22 137 GLY A O 1
ATOM 1128 N N . SER A 1 138 ? -61.578 29.333 29.430 1.00 53.53 138 SER A N 1
ATOM 1129 C CA . SER A 1 138 ? -62.060 28.611 28.246 1.00 53.53 138 SER A CA 1
ATOM 1130 C C . SER A 1 138 ? -63.071 27.509 28.584 1.00 53.53 138 SER A C 1
ATOM 1132 O O . SER A 1 138 ? -63.891 27.171 27.733 1.00 53.53 138 SER A O 1
ATOM 1134 N N . THR A 1 139 ? -63.046 26.947 29.797 1.00 59.56 139 THR A N 1
ATOM 1135 C CA . THR A 1 139 ? -63.934 25.833 30.179 1.00 59.56 139 THR A CA 1
ATOM 1136 C C . THR A 1 139 ? -65.302 26.299 30.690 1.00 59.56 139 THR A C 1
ATOM 1138 O O . THR A 1 139 ? -66.249 25.523 30.649 1.00 59.56 139 THR A O 1
ATOM 1141 N N . MET A 1 140 ? -65.451 27.553 31.141 1.00 57.72 140 MET A N 1
ATOM 1142 C CA . MET A 1 140 ? -66.744 28.072 31.628 1.00 57.72 140 MET A CA 1
ATOM 1143 C C . MET A 1 140 ? -67.692 28.564 30.520 1.00 57.72 140 MET A C 1
ATOM 1145 O O . MET A 1 140 ? -68.893 28.654 30.757 1.00 57.72 140 MET A O 1
ATOM 1149 N N . LEU A 1 141 ? -67.186 28.871 29.319 1.00 56.12 141 LEU A N 1
ATOM 1150 C CA . LEU A 1 141 ? -68.003 29.358 28.193 1.00 56.12 141 LEU A CA 1
ATOM 1151 C C . LEU A 1 141 ? -68.515 28.249 27.267 1.00 56.12 141 LEU A C 1
ATOM 1153 O O . LEU A 1 141 ? -69.287 28.531 26.351 1.00 56.12 141 LEU A O 1
ATOM 1157 N N . VAL A 1 142 ? -68.116 26.998 27.496 1.00 55.28 142 VAL A N 1
ATOM 1158 C CA . VAL A 1 142 ? -68.653 25.856 26.755 1.00 55.28 142 VAL A CA 1
ATOM 1159 C C . VAL A 1 142 ? -69.831 25.297 27.554 1.00 55.28 142 VAL A C 1
ATOM 1161 O O . VAL A 1 142 ? -69.604 24.646 28.577 1.00 55.28 142 VAL A O 1
ATOM 1164 N N . PRO A 1 143 ? -71.093 25.544 27.151 1.00 49.16 143 PRO A N 1
ATOM 1165 C CA . PRO A 1 143 ? -72.223 24.905 27.807 1.00 49.16 143 PRO A CA 1
ATOM 1166 C C . PRO A 1 143 ? -72.069 23.379 27.694 1.00 49.16 143 PRO A C 1
ATOM 1168 O O . PRO A 1 143 ? -71.644 22.886 26.643 1.00 49.16 143 PRO A O 1
ATOM 1171 N N . PRO A 1 144 ? -72.395 22.608 28.746 1.00 58.28 144 PRO A N 1
ATOM 1172 C CA . PRO A 1 144 ? -72.271 21.160 28.702 1.00 58.28 144 PRO A CA 1
ATOM 1173 C C . PRO A 1 144 ? -73.173 20.607 27.595 1.00 58.28 144 PRO A C 1
ATOM 1175 O O . PRO A 1 144 ? -74.401 20.683 27.672 1.00 58.28 144 PRO A O 1
ATOM 1178 N N . VAL A 1 145 ? -72.560 20.042 26.553 1.00 59.00 145 VAL A N 1
ATOM 1179 C CA . VAL A 1 145 ? -73.272 19.272 25.533 1.00 59.00 145 VAL A CA 1
ATOM 1180 C C . VAL A 1 145 ? -73.877 18.057 26.238 1.00 59.00 145 VAL A C 1
ATOM 1182 O O . VAL A 1 145 ? -73.163 17.165 26.696 1.00 59.00 145 VAL A O 1
ATOM 1185 N N . ARG A 1 146 ? -75.208 18.040 26.371 1.00 45.00 146 ARG A N 1
ATOM 1186 C CA . ARG A 1 146 ? -75.974 16.861 26.793 1.00 45.00 146 ARG A CA 1
ATOM 1187 C C . ARG A 1 146 ? -75.743 15.763 25.753 1.00 45.00 146 ARG A C 1
ATOM 1189 O O . ARG A 1 146 ? -76.348 15.787 24.686 1.00 45.00 146 ARG A O 1
ATOM 1196 N N . TYR A 1 147 ? -74.879 14.802 26.056 1.00 52.75 147 TYR A N 1
ATOM 1197 C CA . TYR A 1 147 ? -74.786 13.579 25.268 1.00 52.75 147 TYR A CA 1
ATOM 1198 C C . TYR A 1 147 ? -76.054 12.745 25.504 1.00 52.75 147 TYR A C 1
ATOM 1200 O O . TYR A 1 147 ? -76.253 12.181 26.581 1.00 52.75 147 TYR A O 1
ATOM 1208 N N . CYS A 1 148 ? -76.934 12.696 24.501 1.00 45.34 148 CYS A N 1
ATOM 1209 C CA . CYS A 1 148 ? -77.968 11.671 24.403 1.00 45.34 148 CYS A CA 1
ATOM 1210 C C . CYS A 1 148 ? -77.283 10.306 24.276 1.00 45.34 148 CYS A C 1
ATOM 1212 O O . CYS A 1 148 ? -76.480 10.087 23.371 1.00 45.34 148 CYS A O 1
ATOM 1214 N N . TRP A 1 149 ? -77.607 9.391 25.185 1.00 38.56 149 TRP A N 1
ATOM 1215 C CA . TRP A 1 149 ? -77.196 7.995 25.117 1.00 38.56 149 TRP A CA 1
ATOM 1216 C C . TRP A 1 149 ? -77.814 7.341 23.875 1.00 38.56 149 TRP A C 1
ATOM 1218 O O . TRP A 1 149 ? -79.022 7.111 23.834 1.00 38.56 149 TRP A O 1
ATOM 1228 N N . PHE A 1 150 ? -77.001 7.039 22.861 1.00 43.19 150 PHE A N 1
ATOM 1229 C CA . PHE A 1 150 ? -77.415 6.186 21.748 1.00 43.19 150 PHE A CA 1
ATOM 1230 C C . PHE A 1 150 ? -77.118 4.731 22.125 1.00 43.19 150 PHE A C 1
ATOM 1232 O O . PHE A 1 150 ? -75.982 4.266 22.084 1.00 43.19 150 PHE A O 1
ATOM 1239 N N . ASN A 1 151 ? -78.164 4.050 22.584 1.00 42.78 151 ASN A N 1
ATOM 1240 C CA . ASN A 1 151 ? -78.174 2.649 22.980 1.00 42.78 151 ASN A CA 1
ATOM 1241 C C . ASN A 1 151 ? -78.109 1.773 21.715 1.00 42.78 151 ASN A C 1
ATOM 1243 O O . ASN A 1 151 ? -79.075 1.737 20.955 1.00 42.78 151 ASN A O 1
ATOM 1247 N N . HIS A 1 152 ? -76.987 1.097 21.456 1.00 45.69 152 HIS A N 1
ATOM 1248 C CA . HIS A 1 152 ? -76.877 0.159 20.334 1.00 45.69 152 HIS A CA 1
ATOM 1249 C C . HIS A 1 152 ? -76.979 -1.277 20.856 1.00 45.69 152 HIS A C 1
ATOM 1251 O O . HIS A 1 152 ? -75.999 -1.880 21.283 1.00 45.69 152 HIS A O 1
ATOM 1257 N N . SER A 1 153 ? -78.203 -1.805 20.851 1.00 48.78 153 SER A N 1
ATOM 1258 C CA . SER A 1 153 ? -78.472 -3.239 20.954 1.00 48.78 153 SER A CA 1
ATOM 1259 C C . SER A 1 153 ? -78.520 -3.806 19.534 1.00 48.78 153 SER A C 1
ATOM 1261 O O . SER A 1 153 ? -79.394 -3.453 18.749 1.00 48.78 153 SER A O 1
ATOM 1263 N N . GLY A 1 154 ? -77.551 -4.654 19.190 1.00 45.28 154 GLY A N 1
ATOM 1264 C CA . GLY A 1 154 ? -77.464 -5.328 17.895 1.00 45.28 154 GLY A CA 1
ATOM 1265 C C . GLY A 1 154 ? -77.127 -6.800 18.097 1.00 45.28 154 GLY A C 1
ATOM 1266 O O . GLY A 1 154 ? -76.019 -7.138 18.497 1.00 45.28 154 GLY A O 1
ATOM 1267 N N . VAL A 1 155 ? -78.133 -7.642 17.883 1.00 50.50 155 VAL A N 1
ATOM 1268 C CA . VAL A 1 155 ? -78.161 -9.102 18.045 1.00 50.50 155 VAL A CA 1
ATOM 1269 C C . VAL A 1 155 ? -77.472 -9.802 16.854 1.00 50.50 155 VAL A C 1
ATOM 1271 O O . VAL A 1 155 ? -77.531 -9.306 15.732 1.00 50.50 155 VAL A O 1
ATOM 1274 N N . TYR A 1 156 ? -76.826 -10.947 17.117 1.00 46.25 156 TYR A N 1
ATOM 1275 C CA . TYR A 1 156 ? -76.153 -11.861 16.168 1.00 46.25 156 TYR A CA 1
ATOM 1276 C C . TYR A 1 156 ? -77.095 -12.486 15.112 1.00 46.25 156 TYR A C 1
ATOM 1278 O O . TYR A 1 156 ? -78.312 -12.498 15.309 1.00 46.25 156 TYR A O 1
ATOM 1286 N N . PRO A 1 157 ? -76.547 -13.133 14.062 1.00 54.69 157 PRO A N 1
ATOM 1287 C CA . PRO A 1 157 ? -76.803 -14.577 13.968 1.00 54.69 157 PRO A CA 1
ATOM 1288 C C . PRO A 1 157 ? -75.607 -15.450 13.528 1.00 54.69 157 PRO A C 1
ATOM 1290 O O . PRO A 1 157 ? -74.572 -14.959 13.084 1.00 54.69 157 PRO A O 1
ATOM 1293 N N . THR A 1 158 ? -75.846 -16.748 13.745 1.00 51.22 158 THR A N 1
ATOM 1294 C CA . THR A 1 158 ? -75.066 -18.003 13.655 1.00 51.22 158 THR A CA 1
ATOM 1295 C C . THR A 1 158 ? -74.141 -18.219 12.469 1.00 51.22 158 THR A C 1
ATOM 1297 O O . THR A 1 158 ? -74.589 -17.953 11.332 1.00 51.22 158 THR A O 1
#

Secondary structure (DSSP, 8-state):
--SHHHHGGG---------EEEEETTS-EEEEEEEEE-SSEEEEEEGGGTTSPPEEEEGGGEEEEE-TTS-EEE---GGGTTTSSTTSTTS-SS---------------THHHHHHHHHHHHHH----TTTHHHHHHHHHSS----------------

Foldseek 3Di:
DPPVVVVVVPPPPPPDPQFKWWQWPVRDIFGWHWDDDDPFKTWTGGPVCPVDDIDIDTLNGTQKMQGSVRDMDGDDPCPPPVVPPVPPVPPPDPPDDDPDDDDDDDDDDPVVVVVVVVVVCVVPDDDDPPPPVPVVVVVVPDDDDPDDDPDDDDDDDD

Radius of gyration: 39.59 Å; chains: 1; bounding box: 133×50×60 Å

pLDDT: mean 71.54, std 19.36, range [38.56, 97.38]